Protein AF-A0A445LDB2-F1 (afdb_monomer_lite)

Secondary structure (DSSP, 8-state):
-HHHHHHHHHHHHHHHHHHHHHHHHHHHHHHHHHHHHHHH-TTS-----S----HHHHHTS-S---SS-HHHHHHHHHHHHHHHHHHHHSS-PPPP--TTSGGG--------GGG----SGGGGS----------

Radius of gyration: 34.69 Å; chains: 1; bounding box: 62×27×99 Å

Structure (mmCIF, N/CA/C/O backbone):
data_AF-A0A445LDB2-F1
#
_entry.id   AF-A0A445LDB2-F1
#
loop_
_atom_site.group_PDB
_atom_site.id
_atom_site.type_symbol
_atom_site.label_atom_id
_atom_site.label_alt_id
_atom_site.label_comp_id
_atom_site.label_asym_id
_atom_site.label_entity_id
_atom_site.label_seq_id
_atom_site.pdbx_PDB_ins_code
_atom_site.Cartn_x
_atom_site.Cartn_y
_atom_site.Cartn_z
_atom_site.occupancy
_atom_site.B_iso_or_equiv
_atom_site.auth_seq_id
_atom_site.auth_comp_id
_atom_site.auth_asym_id
_atom_site.auth_atom_id
_atom_site.pdbx_PDB_model_num
ATOM 1 N N . MET A 1 1 ? 0.948 6.444 -11.818 1.00 63.69 1 MET A N 1
ATOM 2 C CA . MET A 1 1 ? 1.569 6.565 -10.478 1.00 63.69 1 MET A CA 1
ATOM 3 C C . MET A 1 1 ? 0.786 7.477 -9.539 1.00 63.69 1 MET A C 1
ATOM 5 O O . MET A 1 1 ? 0.499 7.026 -8.443 1.00 63.69 1 MET A O 1
ATOM 9 N N . GLY A 1 2 ? 0.377 8.689 -9.944 1.00 82.31 2 GLY A N 1
ATOM 10 C CA . GLY A 1 2 ? -0.332 9.621 -9.043 1.00 82.31 2 GLY A CA 1
ATOM 11 C C . GLY A 1 2 ? -1.583 9.043 -8.365 1.00 82.31 2 GLY A C 1
ATOM 12 O O . GLY A 1 2 ? -1.703 9.121 -7.151 1.00 82.31 2 GLY A O 1
ATOM 13 N N . LEU A 1 3 ? -2.454 8.372 -9.126 1.00 86.06 3 LEU A N 1
ATOM 14 C CA . LEU A 1 3 ? -3.701 7.808 -8.593 1.00 86.06 3 LEU A CA 1
ATOM 15 C C . LEU A 1 3 ? -3.481 6.675 -7.570 1.00 86.06 3 LEU A C 1
ATOM 17 O O . LEU A 1 3 ? -4.206 6.579 -6.585 1.00 86.06 3 LEU A O 1
ATOM 21 N N . ALA A 1 4 ? -2.456 5.839 -7.763 1.00 87.56 4 ALA A N 1
ATOM 22 C CA . ALA A 1 4 ? -2.120 4.781 -6.806 1.00 87.56 4 ALA A CA 1
ATOM 23 C C . ALA A 1 4 ? -1.614 5.370 -5.479 1.00 87.56 4 ALA A C 1
ATOM 25 O O . ALA A 1 4 ? -1.984 4.896 -4.411 1.00 87.56 4 ALA A O 1
ATOM 26 N N . LEU A 1 5 ? -0.832 6.452 -5.529 1.00 88.19 5 LEU A N 1
ATOM 27 C CA . LEU A 1 5 ? -0.348 7.126 -4.323 1.00 88.19 5 LEU A CA 1
ATOM 28 C C . LEU A 1 5 ? -1.474 7.833 -3.560 1.00 88.19 5 LEU A C 1
ATOM 30 O O . LEU A 1 5 ? -1.519 7.749 -2.335 1.00 88.19 5 LEU A O 1
ATOM 34 N N . THR A 1 6 ? -2.412 8.481 -4.258 1.00 91.50 6 THR A N 1
ATOM 35 C CA . THR A 1 6 ? -3.560 9.133 -3.605 1.00 91.50 6 THR A CA 1
ATOM 36 C C . THR A 1 6 ? -4.482 8.123 -2.929 1.00 91.50 6 THR A C 1
ATOM 38 O O . THR A 1 6 ? -4.923 8.355 -1.807 1.00 91.50 6 THR A O 1
ATOM 41 N N . VAL A 1 7 ? -4.739 6.981 -3.578 1.00 92.38 7 VAL A N 1
ATOM 42 C CA . VAL A 1 7 ? -5.530 5.892 -2.984 1.00 92.38 7 VAL A CA 1
ATOM 43 C C . VAL A 1 7 ? -4.796 5.278 -1.787 1.00 92.38 7 VAL A C 1
ATOM 45 O O . VAL A 1 7 ? -5.427 4.997 -0.773 1.00 92.38 7 VAL A O 1
ATOM 48 N N . GLY A 1 8 ? -3.468 5.139 -1.859 1.00 92.31 8 GLY A N 1
ATOM 49 C CA . GLY A 1 8 ? -2.649 4.634 -0.751 1.00 92.31 8 GLY A CA 1
ATOM 50 C C . GLY A 1 8 ? -2.668 5.551 0.466 1.00 92.31 8 GLY A C 1
ATOM 51 O O . GLY A 1 8 ? -2.835 5.081 1.588 1.00 92.31 8 GLY A O 1
ATOM 52 N N . PHE A 1 9 ? -2.584 6.866 0.257 1.00 93.44 9 PHE A N 1
ATOM 53 C CA . PHE A 1 9 ? -2.704 7.838 1.343 1.00 93.44 9 PHE A CA 1
ATOM 54 C C . PHE A 1 9 ? -4.077 7.764 2.025 1.00 93.44 9 PHE A C 1
ATOM 56 O O . PHE A 1 9 ? -4.156 7.748 3.251 1.00 93.44 9 PHE A O 1
ATOM 63 N N . LEU A 1 10 ? -5.153 7.641 1.240 1.00 93.62 10 LEU A N 1
ATOM 64 C CA . LEU A 1 10 ? -6.502 7.465 1.775 1.00 93.62 10 LEU A CA 1
ATOM 65 C C . LEU A 1 10 ? -6.633 6.155 2.575 1.00 93.62 10 LEU A C 1
ATOM 67 O O . LEU A 1 10 ? -7.187 6.158 3.669 1.00 93.62 10 LEU A O 1
ATOM 71 N N . GLY A 1 11 ? -6.074 5.052 2.063 1.00 93.00 11 GLY A N 1
ATOM 72 C CA . GLY A 1 11 ? -6.048 3.757 2.752 1.00 93.00 11 GLY A CA 1
ATOM 73 C C . GLY A 1 11 ? -5.305 3.807 4.091 1.00 93.00 11 GLY A C 1
ATOM 74 O O . GLY A 1 11 ? -5.786 3.263 5.083 1.00 93.00 11 GLY A O 1
ATOM 75 N N . LEU A 1 12 ? -4.179 4.525 4.155 1.00 93.31 12 LEU A N 1
ATOM 76 C CA . LEU A 1 12 ? -3.446 4.747 5.404 1.00 93.31 12 LEU A CA 1
ATOM 77 C C . LEU A 1 12 ? -4.258 5.567 6.409 1.00 93.31 12 LEU A C 1
ATOM 79 O O . LEU A 1 12 ? -4.295 5.204 7.581 1.00 93.31 12 LEU A O 1
ATOM 83 N N . LEU A 1 13 ? -4.930 6.637 5.973 1.00 95.06 13 LEU A N 1
ATOM 84 C CA . LEU A 1 13 ? -5.792 7.433 6.854 1.00 95.06 13 LEU A CA 1
ATOM 85 C C . LEU A 1 13 ? -6.930 6.595 7.452 1.00 95.06 13 LEU A C 1
ATOM 87 O O . LEU A 1 13 ? -7.197 6.707 8.647 1.00 95.06 13 LEU A O 1
ATOM 91 N N . ILE A 1 14 ? -7.545 5.722 6.651 1.00 93.25 14 ILE A N 1
ATOM 92 C CA . ILE A 1 14 ? -8.587 4.791 7.112 1.00 93.25 14 ILE A CA 1
ATOM 93 C C . ILE A 1 14 ? -8.014 3.805 8.140 1.00 93.25 14 ILE A C 1
ATOM 95 O O . ILE A 1 14 ? -8.614 3.591 9.189 1.00 93.25 14 ILE A O 1
ATOM 99 N N . LEU A 1 15 ? -6.817 3.254 7.907 1.00 92.81 15 LEU A N 1
ATOM 100 C CA . LEU A 1 15 ? -6.151 2.384 8.885 1.00 92.81 15 LEU A CA 1
ATOM 101 C C . LEU A 1 15 ? -5.812 3.116 10.189 1.00 92.81 15 LEU A C 1
ATOM 103 O O . LEU A 1 15 ? -5.969 2.540 11.263 1.00 92.81 15 LEU A O 1
ATOM 107 N N . PHE A 1 16 ? -5.376 4.376 10.119 1.00 92.62 16 PHE A N 1
ATOM 108 C CA . PHE A 1 16 ? -5.140 5.196 11.310 1.00 92.62 16 PHE A CA 1
ATOM 109 C C . PHE A 1 16 ? -6.431 5.456 12.085 1.00 92.62 16 PHE A C 1
ATOM 111 O O . PHE A 1 16 ? -6.431 5.357 13.312 1.00 92.62 16 PHE A O 1
ATOM 118 N N . HIS A 1 17 ? -7.527 5.751 11.387 1.00 91.31 17 HIS A N 1
ATOM 119 C CA . HIS A 1 17 ? -8.834 5.939 12.006 1.00 91.31 17 HIS A CA 1
ATOM 120 C C . HIS A 1 17 ? -9.329 4.648 12.681 1.00 91.31 17 HIS A C 1
ATOM 122 O O . HIS A 1 17 ? -9.682 4.666 13.861 1.00 91.31 17 HIS A O 1
ATOM 128 N N . ALA A 1 18 ? -9.228 3.504 12.000 1.00 88.81 18 ALA A N 1
ATOM 129 C CA . ALA A 1 18 ? -9.547 2.198 12.574 1.00 88.81 18 ALA A CA 1
ATOM 130 C C . ALA A 1 18 ? -8.658 1.864 13.793 1.00 88.81 18 ALA A C 1
ATOM 132 O O . ALA A 1 18 ? -9.149 1.401 14.825 1.00 88.81 18 ALA A O 1
ATOM 133 N N . ALA A 1 19 ? -7.354 2.152 13.729 1.00 87.56 19 ALA A N 1
ATOM 134 C CA . ALA A 1 19 ? -6.432 1.949 14.848 1.00 87.56 19 ALA A CA 1
ATOM 135 C C . ALA A 1 19 ? -6.782 2.841 16.051 1.00 87.56 19 ALA A C 1
ATOM 137 O O . ALA A 1 19 ? -6.788 2.377 17.190 1.00 87.56 19 ALA A O 1
ATOM 138 N N . TYR A 1 20 ? -7.145 4.101 15.815 1.00 86.81 20 TYR A N 1
ATOM 139 C CA . TYR A 1 20 ? -7.594 4.997 16.876 1.00 86.81 20 TYR A CA 1
ATOM 140 C C . TYR A 1 20 ? -8.875 4.485 17.551 1.00 86.81 20 TYR A C 1
ATOM 142 O O . TYR A 1 20 ? -8.943 4.419 18.781 1.00 86.81 20 TYR A O 1
ATOM 150 N N . SER A 1 21 ? -9.849 4.033 16.760 1.00 83.75 21 SER A N 1
ATOM 151 C CA . SER A 1 21 ? -11.107 3.460 17.252 1.00 83.75 21 SER A CA 1
ATOM 152 C C . SER A 1 21 ? -10.888 2.193 18.090 1.00 83.75 21 SER A C 1
ATOM 154 O O . SER A 1 21 ? -11.520 2.027 19.137 1.00 83.75 21 SER A O 1
ATOM 156 N N . THR A 1 22 ? -9.945 1.322 17.706 1.00 80.25 22 THR A N 1
ATOM 157 C CA . THR A 1 22 ? -9.594 0.135 18.512 1.00 80.25 22 THR A CA 1
ATOM 158 C C . THR A 1 22 ? -8.895 0.499 19.823 1.00 80.25 22 THR A C 1
ATOM 160 O O . THR A 1 22 ? -9.241 -0.063 20.861 1.00 80.25 22 THR A O 1
ATOM 163 N N . ILE A 1 23 ? -7.984 1.479 19.826 1.00 80.38 23 ILE A N 1
ATOM 164 C CA . ILE A 1 23 ? -7.329 1.965 21.052 1.00 80.38 23 ILE A CA 1
ATOM 165 C C . ILE A 1 23 ? -8.354 2.573 22.010 1.00 80.38 23 ILE A C 1
ATOM 167 O O . ILE A 1 23 ? -8.325 2.273 23.203 1.00 80.38 23 ILE A O 1
ATOM 171 N N . GLN A 1 24 ? -9.288 3.386 21.510 1.00 76.81 24 GLN A N 1
ATOM 172 C CA . GLN A 1 24 ? -10.367 3.925 22.337 1.00 76.81 24 GLN A CA 1
ATOM 173 C C . GLN A 1 24 ? -11.242 2.813 22.932 1.00 76.81 24 GLN A C 1
ATOM 175 O O . GLN A 1 24 ? -11.621 2.890 24.101 1.00 76.81 24 GLN A O 1
ATOM 180 N N . CYS A 1 25 ? -11.533 1.766 22.158 1.00 71.50 25 CYS A N 1
ATOM 181 C CA . CYS A 1 25 ? -12.286 0.604 22.623 1.00 71.50 25 CYS A CA 1
ATOM 182 C C . CYS A 1 25 ? -11.529 -0.152 23.735 1.00 71.50 25 CYS A C 1
ATOM 184 O O . CYS A 1 25 ? -12.078 -0.398 24.809 1.00 71.50 25 CYS A O 1
ATOM 186 N N . ILE A 1 26 ? -10.238 -0.430 23.533 1.00 71.19 26 ILE A N 1
ATOM 187 C CA . ILE A 1 26 ? -9.372 -1.104 24.514 1.00 71.19 26 ILE A CA 1
ATOM 188 C C . ILE A 1 26 ? -9.217 -0.269 25.789 1.00 71.19 26 ILE A C 1
ATOM 190 O O . ILE A 1 26 ? -9.315 -0.803 26.891 1.00 71.19 26 ILE A O 1
ATOM 194 N N . LEU A 1 27 ? -9.019 1.045 25.669 1.00 72.00 27 LEU A N 1
ATOM 195 C CA . LEU A 1 27 ? -8.892 1.938 26.820 1.00 72.00 27 LEU A CA 1
ATOM 196 C C . LEU A 1 27 ? -10.181 1.957 27.656 1.00 72.00 27 LEU A C 1
ATOM 198 O O . LEU A 1 27 ? -10.113 1.875 28.882 1.00 72.00 27 LEU A O 1
ATOM 202 N N . LYS A 1 28 ? -11.355 1.984 27.007 1.00 70.81 28 LYS A N 1
ATOM 203 C CA . LYS A 1 28 ? -12.653 1.847 27.691 1.00 70.81 28 LYS A CA 1
ATOM 204 C C . LYS A 1 28 ? -12.779 0.505 28.425 1.00 70.81 28 LYS A C 1
ATOM 206 O O . LYS A 1 28 ? -13.289 0.482 29.544 1.00 70.81 28 LYS A O 1
ATOM 211 N N . LEU A 1 29 ? -12.277 -0.590 27.845 1.00 64.88 29 LEU A N 1
ATOM 212 C CA . LEU A 1 29 ? -12.262 -1.912 28.484 1.00 64.88 29 LEU A CA 1
ATOM 213 C C . LEU A 1 29 ? -11.323 -1.966 29.701 1.00 64.88 29 LEU A C 1
ATOM 215 O O . LEU A 1 29 ? -11.705 -2.498 30.741 1.00 64.88 29 LEU A O 1
ATOM 219 N N . ILE A 1 30 ? -10.120 -1.394 29.602 1.00 65.69 30 ILE A N 1
ATOM 220 C CA . ILE A 1 30 ? -9.146 -1.350 30.706 1.00 65.69 30 ILE A CA 1
ATOM 221 C C . ILE A 1 30 ? -9.698 -0.541 31.881 1.00 65.69 30 ILE A C 1
ATOM 223 O O . ILE A 1 30 ? -9.629 -1.000 33.017 1.00 65.69 30 ILE A O 1
ATOM 227 N N . ILE A 1 31 ? -10.302 0.623 31.624 1.00 66.62 31 ILE A N 1
ATOM 228 C CA . ILE A 1 31 ? -10.945 1.432 32.671 1.00 66.62 31 ILE A CA 1
ATOM 229 C C . ILE A 1 31 ? -12.073 0.632 33.344 1.00 66.62 31 ILE A C 1
ATOM 231 O O . ILE A 1 31 ? -12.185 0.649 34.568 1.00 66.62 31 ILE A O 1
ATOM 235 N N . LYS A 1 32 ? -12.859 -0.137 32.575 1.00 64.81 32 LYS A N 1
ATOM 236 C CA . LYS A 1 32 ? -13.901 -1.025 33.117 1.00 64.81 32 LYS A CA 1
ATOM 237 C C . LYS A 1 32 ? -13.314 -2.139 33.992 1.00 64.81 32 LYS A C 1
ATOM 239 O O . LYS A 1 32 ? -13.861 -2.403 35.055 1.00 64.81 32 LYS A O 1
ATOM 244 N N . LEU A 1 33 ? -12.192 -2.749 33.598 1.00 62.06 33 LEU A N 1
ATOM 245 C CA . LEU A 1 33 ? -11.500 -3.775 34.390 1.00 62.06 33 LEU A CA 1
ATOM 246 C C . LEU A 1 33 ? -10.920 -3.203 35.692 1.00 62.06 33 LEU A C 1
ATOM 248 O O . LEU A 1 33 ? -11.051 -3.832 36.737 1.00 62.06 33 LEU A O 1
ATOM 252 N N . VAL A 1 34 ? -10.332 -2.005 35.645 1.00 67.12 34 VAL A N 1
ATOM 253 C CA . VAL A 1 34 ? -9.810 -1.302 36.828 1.00 67.12 34 VAL A CA 1
ATOM 254 C C . VAL A 1 34 ? -10.944 -0.958 37.801 1.00 67.12 34 VAL A C 1
ATOM 256 O O . VAL A 1 34 ? -10.822 -1.232 38.990 1.00 67.12 34 VAL A O 1
ATOM 259 N N . LEU A 1 35 ? -12.088 -0.466 37.313 1.00 60.72 35 LEU A N 1
ATOM 260 C CA . LEU A 1 35 ? -13.269 -0.216 38.153 1.00 60.72 35 LEU A CA 1
ATOM 261 C C . LEU A 1 35 ? -13.881 -1.507 38.728 1.00 60.72 35 LEU A C 1
ATOM 263 O O . LEU A 1 35 ? -14.397 -1.507 39.845 1.00 60.72 35 LEU A O 1
ATOM 267 N N . LEU A 1 36 ? -13.816 -2.624 37.996 1.00 58.53 36 LEU A N 1
ATOM 268 C CA . LEU A 1 36 ? -14.276 -3.930 38.483 1.00 58.53 36 LEU A CA 1
ATOM 269 C C . LEU A 1 36 ? -13.318 -4.506 39.542 1.00 58.53 36 LEU A C 1
ATOM 271 O O . LEU A 1 36 ? -13.761 -5.162 40.483 1.00 58.53 36 LEU A O 1
ATOM 275 N N . PHE A 1 37 ? -12.022 -4.198 39.434 1.00 54.91 37 PHE A N 1
ATOM 276 C CA . PHE A 1 37 ? -11.006 -4.537 40.431 1.00 54.91 37 PHE A CA 1
ATOM 277 C C . PHE A 1 37 ? -11.183 -3.733 41.731 1.00 54.91 37 PHE A C 1
ATOM 279 O O . PHE A 1 37 ? -11.070 -4.302 42.812 1.00 54.91 37 PHE A O 1
ATOM 286 N N . GLU A 1 38 ? -11.581 -2.459 41.648 1.00 53.47 38 GLU A N 1
ATOM 287 C CA . GLU A 1 38 ? -11.980 -1.643 42.812 1.00 53.47 38 GLU A CA 1
ATOM 288 C C . GLU A 1 38 ? -13.223 -2.212 43.527 1.00 53.47 38 GLU A C 1
ATOM 290 O O . GLU A 1 38 ? -13.322 -2.159 44.752 1.00 53.47 38 GLU A O 1
ATOM 295 N N . CYS A 1 39 ? -14.149 -2.845 42.795 1.00 47.44 39 CYS A N 1
ATOM 296 C CA . CYS A 1 39 ? -15.316 -3.506 43.392 1.00 47.44 39 CYS A CA 1
ATOM 297 C C . CYS A 1 39 ? -14.942 -4.794 44.156 1.00 47.44 39 CYS A C 1
ATOM 299 O O . CYS A 1 39 ? -15.591 -5.143 45.143 1.00 47.44 39 CYS A O 1
ATOM 301 N N . TRP A 1 40 ? -13.855 -5.470 43.763 1.00 45.50 40 TRP A N 1
ATOM 302 C CA . TRP A 1 40 ? -13.285 -6.586 44.530 1.00 45.50 40 TRP A CA 1
ATOM 303 C C . TRP A 1 40 ? -12.358 -6.109 45.667 1.00 45.50 40 TRP A C 1
ATOM 305 O O . TRP A 1 40 ? -12.179 -6.803 46.667 1.00 45.50 40 TRP A O 1
ATOM 315 N N . GLY A 1 41 ? -11.829 -4.888 45.546 1.00 46.72 41 GLY A N 1
ATOM 316 C CA . GLY A 1 41 ? -10.921 -4.211 46.471 1.00 46.72 41 GLY A CA 1
ATOM 317 C C . GLY A 1 41 ? -11.568 -3.545 47.688 1.00 46.72 41 GLY A C 1
ATOM 318 O O . GLY A 1 41 ? -10.887 -2.800 48.389 1.00 46.72 41 GLY A O 1
ATOM 319 N N . SER A 1 42 ? -12.828 -3.850 48.028 1.00 49.25 42 SER A N 1
ATOM 320 C CA . SER A 1 42 ? -13.487 -3.339 49.250 1.00 49.25 42 SER A CA 1
ATOM 321 C C . SER A 1 42 ? -12.817 -3.787 50.574 1.00 49.25 42 SER A C 1
ATOM 323 O O . SER A 1 42 ? -13.323 -3.473 51.651 1.00 49.25 42 SER A O 1
ATOM 325 N N . TRP A 1 43 ? -11.688 -4.503 50.512 1.00 45.19 43 TRP A N 1
ATOM 326 C CA . TRP A 1 43 ? -10.836 -4.885 51.644 1.00 45.19 43 TRP A CA 1
ATOM 327 C C . TRP A 1 43 ? -9.549 -4.047 51.801 1.00 45.19 43 TRP A C 1
ATOM 329 O O . TRP A 1 43 ? -8.860 -4.212 52.805 1.00 45.19 43 TRP A O 1
ATOM 339 N N . ILE A 1 44 ? -9.218 -3.128 50.882 1.00 44.12 44 ILE A N 1
ATOM 340 C CA . ILE A 1 44 ? -8.094 -2.185 51.058 1.00 44.12 44 ILE A CA 1
ATOM 341 C C . ILE A 1 44 ? -8.665 -0.819 51.433 1.00 44.12 44 ILE A C 1
ATOM 343 O O . ILE A 1 44 ? -8.810 0.109 50.646 1.00 44.12 44 ILE A O 1
ATOM 347 N N . SER A 1 45 ? -9.061 -0.731 52.693 1.00 50.41 45 SER A N 1
ATOM 348 C CA . SER A 1 45 ? -9.508 0.493 53.337 1.00 50.41 45 SER A CA 1
ATOM 349 C C . SER A 1 45 ? -8.375 1.520 53.491 1.00 50.41 45 SER A C 1
ATOM 351 O O . SER A 1 45 ? -7.300 1.182 53.984 1.00 50.41 45 SER A O 1
ATOM 353 N N . ASN A 1 46 ? -8.708 2.788 53.219 1.00 48.47 46 ASN A N 1
ATOM 354 C CA . ASN A 1 46 ? -8.072 4.018 53.724 1.00 48.47 46 ASN A CA 1
ATOM 355 C C . ASN A 1 46 ? -6.762 4.515 53.086 1.00 48.47 46 ASN A C 1
ATOM 357 O O . ASN A 1 46 ? -5.776 4.734 53.788 1.00 48.47 46 ASN A O 1
ATOM 361 N N . LEU A 1 47 ? -6.795 4.906 51.809 1.00 43.75 47 LEU A N 1
ATOM 362 C CA . LEU A 1 47 ? -5.934 6.008 51.373 1.00 43.75 47 LEU A CA 1
ATOM 363 C C . LEU A 1 47 ? -6.687 6.926 50.411 1.00 43.75 47 LEU A C 1
ATOM 365 O O . LEU A 1 47 ? -7.120 6.519 49.339 1.00 43.75 47 LEU A O 1
ATOM 369 N N . GLY A 1 48 ? -6.909 8.158 50.862 1.00 54.12 48 GLY A N 1
ATOM 370 C CA . GLY A 1 48 ? -7.567 9.190 50.082 1.00 54.12 48 GLY A CA 1
ATOM 371 C C . GLY A 1 48 ? -6.752 9.615 48.862 1.00 54.12 48 GLY A C 1
ATOM 372 O O . GLY A 1 48 ? -5.539 9.430 48.805 1.00 54.12 48 GLY A O 1
ATOM 373 N N . LEU A 1 49 ? -7.466 10.291 47.961 1.00 47.50 49 LEU A N 1
ATOM 374 C CA . LEU A 1 49 ? -7.008 10.910 46.720 1.00 47.50 49 LEU A CA 1
ATOM 375 C C . LEU A 1 49 ? -6.829 9.939 45.543 1.00 47.50 49 LEU A C 1
ATOM 377 O O . LEU A 1 49 ? -5.775 9.342 45.371 1.00 47.50 49 LEU A O 1
ATOM 381 N N . ILE A 1 50 ? -7.853 9.891 44.683 1.00 46.22 50 ILE A N 1
ATOM 382 C CA . ILE A 1 50 ? -7.817 10.099 43.219 1.00 46.22 50 ILE A CA 1
ATOM 383 C C . ILE A 1 50 ? -9.067 9.417 42.618 1.00 46.22 50 ILE A C 1
ATOM 385 O O . ILE A 1 50 ? -9.366 8.274 42.923 1.00 46.22 50 ILE A O 1
ATOM 389 N N . PHE A 1 51 ? -9.800 10.149 41.772 1.00 37.62 51 PHE A N 1
ATOM 390 C CA . PHE A 1 51 ? -11.023 9.743 41.053 1.00 37.62 51 PHE A CA 1
ATOM 391 C C . PHE A 1 51 ? -12.347 9.689 41.844 1.00 37.62 51 PHE A C 1
ATOM 393 O O . PHE A 1 51 ? -12.947 8.644 42.073 1.00 37.62 51 PHE A O 1
ATOM 400 N N . VAL A 1 52 ? -12.914 10.875 42.107 1.00 44.88 52 VAL A N 1
ATOM 401 C CA . VAL A 1 52 ? -14.379 11.045 42.078 1.00 44.88 52 VAL A CA 1
ATOM 402 C C . VAL A 1 52 ? -14.824 10.775 40.637 1.00 44.88 52 VAL A C 1
ATOM 404 O O . VAL A 1 52 ? -14.808 11.660 39.785 1.00 44.88 52 VAL A O 1
ATOM 407 N N . ALA A 1 53 ? -15.130 9.512 40.344 1.00 48.28 53 ALA A N 1
ATOM 408 C CA . ALA A 1 53 ? -15.812 9.117 39.124 1.00 48.28 53 ALA A CA 1
ATOM 409 C C . ALA A 1 53 ? -17.247 9.648 39.207 1.00 48.28 53 ALA A C 1
ATOM 411 O O . ALA A 1 53 ? -18.097 9.121 39.926 1.00 48.28 53 ALA A O 1
ATOM 412 N N . ASP A 1 54 ? -17.479 10.761 38.520 1.00 43.91 54 ASP A N 1
ATOM 413 C CA . ASP A 1 54 ? -18.785 11.387 38.402 1.00 43.91 54 ASP A CA 1
ATOM 414 C C . ASP A 1 54 ? -19.804 10.375 37.844 1.00 43.91 54 ASP A C 1
ATOM 416 O O . ASP A 1 54 ? -19.534 9.678 36.861 1.00 43.91 54 ASP A O 1
ATOM 420 N N . ARG A 1 55 ? -20.986 10.280 38.471 1.00 45.12 55 ARG A N 1
ATOM 421 C CA . ARG A 1 55 ? -22.098 9.401 38.048 1.00 45.12 55 ARG A CA 1
ATOM 422 C C . ARG A 1 55 ? -22.454 9.550 36.561 1.00 45.12 55 ARG A C 1
ATOM 424 O O . ARG A 1 55 ? -23.050 8.632 36.000 1.00 45.12 55 ARG A O 1
ATOM 431 N N . GLY A 1 56 ? -22.126 10.680 35.929 1.00 53.50 56 GLY A N 1
ATOM 432 C CA . GLY A 1 56 ? -22.307 10.892 34.493 1.00 53.50 56 GLY A CA 1
ATOM 433 C C . GLY A 1 56 ? -21.402 10.021 33.615 1.00 53.50 56 GLY A C 1
ATOM 434 O O . GLY A 1 56 ? -21.830 9.598 32.545 1.00 53.50 56 GLY A O 1
ATOM 435 N N . VAL A 1 57 ? -20.193 9.688 34.081 1.00 51.94 57 VAL A N 1
ATOM 436 C CA . VAL A 1 57 ? -19.246 8.827 33.352 1.00 51.94 57 VAL A CA 1
ATOM 437 C C . VAL A 1 57 ? -19.726 7.374 33.342 1.00 51.94 57 VAL A C 1
ATOM 439 O O . VAL A 1 57 ? -19.616 6.713 32.314 1.00 51.94 57 VAL A O 1
ATOM 442 N N . LEU A 1 58 ? -20.334 6.891 34.437 1.00 47.81 58 LEU A N 1
ATOM 443 C CA . LEU A 1 58 ? -20.881 5.528 34.502 1.00 47.81 58 LEU A CA 1
ATOM 444 C C . LEU A 1 58 ? -22.100 5.330 33.589 1.00 47.81 58 LEU A C 1
ATOM 446 O O . LEU A 1 58 ? -22.168 4.307 32.910 1.00 47.81 58 LEU A O 1
ATOM 450 N N . LYS A 1 59 ? -22.993 6.325 33.484 1.00 44.75 59 LYS A N 1
ATOM 451 C CA . LYS A 1 59 ? -24.186 6.266 32.613 1.00 44.75 59 LYS A CA 1
ATOM 452 C C . LYS A 1 59 ? -23.879 6.138 31.114 1.00 44.75 59 LYS A C 1
ATOM 454 O O . LYS A 1 59 ? -24.744 5.721 30.358 1.00 44.75 59 LYS A O 1
ATOM 459 N N . ILE A 1 60 ? -22.666 6.487 30.676 1.00 54.81 60 ILE A N 1
ATOM 460 C CA . ILE A 1 60 ? -22.214 6.364 29.275 1.00 54.81 60 ILE A CA 1
ATOM 461 C C . ILE A 1 60 ? -21.612 4.969 28.980 1.00 54.81 60 ILE A C 1
ATOM 463 O O . ILE A 1 60 ? -21.324 4.646 27.830 1.00 54.81 60 ILE A O 1
ATOM 467 N N . THR A 1 61 ? -21.414 4.121 29.999 1.00 53.72 61 THR A N 1
ATOM 468 C CA . THR A 1 61 ? -20.650 2.855 29.891 1.00 53.72 61 THR A CA 1
ATOM 469 C C . THR A 1 61 ? -21.474 1.573 30.073 1.00 53.72 61 THR A C 1
ATOM 471 O O . THR A 1 61 ? -20.905 0.477 30.078 1.00 53.72 61 THR A O 1
ATOM 474 N N . GLU A 1 62 ? -22.796 1.697 30.223 1.00 53.44 62 GLU A N 1
ATOM 475 C CA . GLU A 1 62 ? -23.706 0.586 30.550 1.00 53.44 62 GLU A CA 1
ATOM 476 C C . GLU A 1 62 ? -24.012 -0.345 29.366 1.00 53.44 62 GLU A C 1
ATOM 478 O O . GLU A 1 62 ? -24.604 -1.401 29.570 1.00 53.44 62 GLU A O 1
ATOM 483 N N . GLU A 1 63 ? -23.581 -0.016 28.146 1.00 53.69 63 GLU A N 1
ATOM 484 C CA . GLU A 1 63 ? -23.818 -0.902 27.008 1.00 53.69 63 GLU A CA 1
ATOM 485 C C . GLU A 1 63 ? -22.930 -2.152 27.080 1.00 53.69 63 GLU A C 1
ATOM 487 O O . GLU A 1 63 ? -21.710 -2.106 27.297 1.00 53.69 63 GLU A O 1
ATOM 492 N N . GLU A 1 64 ? -23.594 -3.297 26.962 1.00 51.28 64 GLU A N 1
ATOM 493 C CA . GLU A 1 64 ? -23.029 -4.633 27.014 1.00 51.28 64 GLU A CA 1
ATOM 494 C C . GLU A 1 64 ? -21.920 -4.744 25.963 1.00 51.28 64 GLU A C 1
ATOM 496 O O . GLU A 1 64 ? -22.149 -4.606 24.760 1.00 51.28 64 GLU A O 1
ATOM 501 N N . PHE A 1 65 ? -20.685 -4.902 26.447 1.00 54.91 65 PHE A N 1
ATOM 502 C CA . PHE A 1 65 ? -19.456 -4.764 25.668 1.00 54.91 65 PHE A CA 1
ATOM 503 C C . PHE A 1 65 ? -19.287 -5.979 24.745 1.00 54.91 65 PHE A C 1
ATOM 505 O O . PHE A 1 65 ? -18.549 -6.924 25.024 1.00 54.91 65 PHE A O 1
ATOM 512 N N . SER A 1 66 ? -20.055 -5.968 23.665 1.00 56.06 66 SER A N 1
ATOM 513 C CA . SER A 1 66 ? -20.258 -7.083 22.753 1.00 56.06 66 SER A CA 1
ATOM 514 C C . SER A 1 66 ? -19.163 -7.088 21.689 1.00 56.06 66 SER A C 1
ATOM 516 O O . SER A 1 66 ? -19.389 -6.697 20.551 1.00 56.06 66 SER A O 1
ATOM 518 N N . GLY A 1 67 ? -17.957 -7.516 22.068 1.00 60.94 67 GLY A N 1
ATOM 519 C CA . GLY A 1 67 ? -16.855 -7.751 21.129 1.00 60.94 67 GLY A CA 1
ATOM 520 C C . GLY A 1 67 ? -16.376 -6.512 20.359 1.00 60.94 67 GLY A C 1
ATOM 521 O O . GLY A 1 67 ? -16.782 -5.380 20.610 1.00 60.94 67 GLY A O 1
ATOM 522 N N . LEU A 1 68 ? -15.441 -6.726 19.431 1.00 66.12 68 LEU A N 1
ATOM 523 C CA . LEU A 1 68 ? -14.968 -5.659 18.554 1.00 66.12 68 LEU A CA 1
ATOM 524 C C . LEU A 1 68 ? -16.123 -5.267 17.612 1.00 66.12 68 LEU A C 1
ATOM 526 O O . LEU A 1 68 ? -16.638 -6.154 16.926 1.00 66.12 68 LEU A O 1
ATOM 530 N N . PRO A 1 69 ? -16.546 -3.990 17.562 1.00 79.06 69 PRO A N 1
ATOM 531 C CA . PRO A 1 69 ? -17.644 -3.575 16.698 1.00 79.06 69 PRO A CA 1
ATOM 532 C C . PRO A 1 69 ? -17.337 -3.972 15.252 1.00 79.06 69 PRO A C 1
ATOM 534 O O . PRO A 1 69 ? -16.266 -3.663 14.722 1.00 79.06 69 PRO A O 1
ATOM 537 N N . ILE A 1 70 ? -18.280 -4.676 14.620 1.00 80.31 70 ILE A N 1
ATOM 538 C CA . ILE A 1 70 ? -18.128 -5.234 13.266 1.00 80.31 70 ILE A CA 1
ATOM 539 C C . ILE A 1 70 ? -17.805 -4.122 12.254 1.00 80.31 70 ILE A C 1
ATOM 541 O O . ILE A 1 70 ? -17.059 -4.344 11.305 1.00 80.31 70 ILE A O 1
ATOM 545 N N . GLU A 1 71 ? -18.287 -2.905 12.502 1.00 86.75 71 GLU A N 1
ATOM 546 C CA . GLU A 1 71 ? -17.974 -1.710 11.715 1.00 86.75 71 GLU A CA 1
ATOM 547 C C . GLU A 1 71 ? -16.465 -1.435 11.628 1.00 86.75 71 GLU A C 1
ATOM 549 O O . GLU A 1 71 ? -15.940 -1.258 10.531 1.00 86.75 71 GLU A O 1
ATOM 554 N N . VAL A 1 72 ? -15.743 -1.495 12.753 1.00 87.94 72 VAL A N 1
ATOM 555 C CA . VAL A 1 72 ? -14.286 -1.265 12.792 1.00 87.94 72 VAL A CA 1
ATOM 556 C C . VAL A 1 72 ? -13.534 -2.401 12.102 1.00 87.94 72 VAL A C 1
ATOM 558 O O . VAL A 1 72 ? -12.503 -2.172 11.473 1.00 87.94 72 VAL A O 1
ATOM 561 N N . VAL A 1 73 ? -14.057 -3.629 12.168 1.00 88.50 73 VAL A N 1
ATOM 562 C CA . VAL A 1 73 ? -13.494 -4.771 11.432 1.00 88.50 73 VAL A CA 1
ATOM 563 C C . VAL A 1 73 ? -13.611 -4.540 9.927 1.00 88.50 73 VAL A C 1
ATOM 565 O O . VAL A 1 73 ? -12.631 -4.706 9.205 1.00 88.50 73 VAL A O 1
ATOM 568 N N . ILE A 1 74 ? -14.782 -4.116 9.450 1.00 90.12 74 ILE A N 1
ATOM 569 C CA . ILE A 1 74 ? -15.008 -3.815 8.031 1.00 90.12 74 ILE A CA 1
ATOM 570 C C . ILE A 1 74 ? -14.114 -2.652 7.581 1.00 90.12 74 ILE A C 1
ATOM 572 O O . ILE A 1 74 ? -13.475 -2.750 6.534 1.00 90.12 74 ILE A O 1
ATOM 576 N N . GLU A 1 75 ? -14.014 -1.586 8.377 1.00 91.06 75 GLU A N 1
ATOM 577 C CA . GLU A 1 75 ? -13.151 -0.436 8.090 1.00 91.06 75 GLU A CA 1
ATOM 578 C C . GLU A 1 75 ? -11.669 -0.836 7.993 1.00 91.06 75 GLU A C 1
ATOM 580 O O . GLU A 1 75 ? -10.979 -0.451 7.045 1.00 91.06 75 GLU A O 1
ATOM 585 N N . LEU A 1 76 ? -11.194 -1.683 8.913 1.00 92.00 76 LEU A N 1
ATOM 586 C CA . LEU A 1 76 ? -9.840 -2.235 8.890 1.00 92.00 76 LEU A CA 1
ATOM 587 C C . LEU A 1 76 ? -9.587 -3.055 7.617 1.00 92.00 76 LEU A C 1
ATOM 589 O O . LEU A 1 76 ? -8.557 -2.877 6.964 1.00 92.00 76 LEU A O 1
ATOM 593 N N . PHE A 1 77 ? -10.518 -3.939 7.248 1.00 93.94 77 PHE A N 1
ATOM 594 C CA . PHE A 1 77 ? -10.401 -4.750 6.034 1.00 93.94 77 PHE A CA 1
ATOM 595 C C . PHE A 1 77 ? -10.388 -3.883 4.772 1.00 93.94 77 PHE A C 1
ATOM 597 O O . PHE A 1 77 ? -9.562 -4.109 3.889 1.00 93.94 77 PHE A O 1
ATOM 604 N N . LEU A 1 78 ? -11.247 -2.865 4.693 1.00 94.19 78 LEU A N 1
ATOM 605 C CA . LEU A 1 78 ? -11.270 -1.919 3.576 1.00 94.19 78 LEU A CA 1
ATOM 606 C C . LEU A 1 78 ? -9.949 -1.148 3.468 1.00 94.19 78 LEU A C 1
ATOM 608 O O . LEU A 1 78 ? -9.358 -1.101 2.388 1.00 94.19 78 LEU A O 1
ATOM 612 N N . GLY A 1 79 ? -9.445 -0.602 4.578 1.00 93.44 79 GLY A N 1
ATOM 613 C CA . GLY A 1 79 ? -8.153 0.087 4.617 1.00 93.44 79 GLY A CA 1
ATOM 614 C C . GLY A 1 79 ? -6.993 -0.820 4.195 1.00 93.44 79 GLY A C 1
ATOM 615 O O . GLY A 1 79 ? -6.144 -0.419 3.396 1.00 93.44 79 GLY A O 1
ATOM 616 N N . LEU A 1 80 ? -6.990 -2.076 4.654 1.00 93.62 80 LEU A N 1
ATOM 617 C CA . LEU A 1 80 ? -5.977 -3.066 4.294 1.00 93.62 80 LEU A CA 1
ATOM 618 C C . LEU A 1 80 ? -6.012 -3.409 2.801 1.00 93.62 80 LEU A C 1
ATOM 620 O O . LEU A 1 80 ? -4.962 -3.432 2.164 1.00 93.62 80 LEU A O 1
ATOM 624 N N . LEU A 1 81 ? -7.197 -3.651 2.235 1.00 95.69 81 LEU A N 1
ATOM 625 C CA . LEU A 1 81 ? -7.355 -3.969 0.814 1.00 95.69 81 LEU A CA 1
ATOM 626 C C . LEU A 1 81 ? -6.906 -2.809 -0.078 1.00 95.69 81 LEU A C 1
ATOM 628 O O . LEU A 1 81 ? -6.217 -3.038 -1.072 1.00 95.69 81 LEU A O 1
ATOM 632 N N . LEU A 1 82 ? -7.237 -1.569 0.296 1.00 93.44 82 LEU A N 1
ATOM 633 C CA . LEU A 1 82 ? -6.781 -0.375 -0.415 1.00 93.44 82 LEU A CA 1
ATOM 634 C C . LEU A 1 82 ? -5.257 -0.235 -0.346 1.00 93.44 82 LEU A C 1
ATOM 636 O O . LEU A 1 82 ? -4.609 -0.079 -1.381 1.00 93.44 82 LEU A O 1
ATOM 640 N N . CYS A 1 83 ? -4.663 -0.364 0.842 1.00 93.25 83 CYS A N 1
ATOM 641 C CA . CYS A 1 83 ? -3.210 -0.334 1.005 1.00 93.25 83 CYS A CA 1
ATOM 642 C C . CYS A 1 83 ? -2.520 -1.450 0.214 1.00 93.25 83 CYS A C 1
ATOM 644 O O . CYS A 1 83 ? -1.546 -1.192 -0.492 1.00 93.25 83 CYS A O 1
ATOM 646 N N . PHE A 1 84 ? -3.048 -2.671 0.260 1.00 93.44 84 PHE A N 1
ATOM 647 C CA . PHE A 1 84 ? -2.503 -3.809 -0.473 1.00 93.44 84 PHE A CA 1
ATOM 648 C C . PHE A 1 84 ? -2.569 -3.594 -1.988 1.00 93.44 84 PHE A C 1
ATOM 650 O O . PHE A 1 84 ? -1.567 -3.761 -2.682 1.00 93.44 84 PHE A O 1
ATOM 657 N N . TRP A 1 85 ? -3.709 -3.126 -2.502 1.00 93.56 85 TRP A N 1
ATOM 658 C CA . TRP A 1 85 ? -3.856 -2.745 -3.906 1.00 93.56 85 TRP A CA 1
ATOM 659 C C . TRP A 1 85 ? -2.810 -1.708 -4.331 1.00 93.56 85 TRP A C 1
ATOM 661 O O . TRP A 1 85 ? -2.203 -1.814 -5.400 1.00 93.56 85 TRP A O 1
ATOM 671 N N . THR A 1 86 ? -2.556 -0.714 -3.480 1.00 93.25 86 THR A N 1
ATOM 672 C CA . THR A 1 86 ? -1.575 0.339 -3.773 1.00 93.25 86 THR A CA 1
ATOM 673 C C . THR A 1 86 ? -0.147 -0.190 -3.729 1.00 93.25 86 THR A C 1
ATOM 675 O O . THR A 1 86 ? 0.646 0.155 -4.597 1.00 93.25 86 THR A O 1
ATOM 678 N N . ALA A 1 87 ? 0.169 -1.105 -2.811 1.00 91.19 87 ALA A N 1
ATOM 679 C CA . ALA A 1 87 ? 1.472 -1.760 -2.742 1.00 91.19 87 ALA A CA 1
ATOM 680 C C . ALA A 1 87 ? 1.757 -2.630 -3.976 1.00 91.19 87 ALA A C 1
ATOM 682 O O . ALA A 1 87 ? 2.913 -2.771 -4.363 1.00 91.19 87 ALA A O 1
ATOM 683 N N . LEU A 1 88 ? 0.720 -3.175 -4.621 1.00 90.94 88 LEU A N 1
ATOM 684 C CA . LEU A 1 88 ? 0.854 -3.932 -5.869 1.00 90.94 88 LEU A CA 1
ATOM 685 C C . LEU A 1 88 ? 0.952 -3.046 -7.116 1.00 90.94 88 LEU A C 1
ATOM 687 O O . LEU A 1 88 ? 1.560 -3.447 -8.103 1.00 90.94 88 LEU A O 1
ATOM 691 N N . THR A 1 89 ? 0.352 -1.855 -7.093 1.00 88.88 89 THR A N 1
ATOM 692 C CA . THR A 1 89 ? 0.284 -0.956 -8.262 1.00 88.88 89 THR A CA 1
ATOM 693 C C . THR A 1 89 ? 1.302 0.185 -8.234 1.00 88.88 89 THR A C 1
ATOM 695 O O . THR A 1 89 ? 1.553 0.805 -9.269 1.00 88.88 89 THR A O 1
ATOM 698 N N . ALA A 1 90 ? 1.889 0.485 -7.074 1.00 86.38 90 ALA A N 1
ATOM 699 C CA . ALA A 1 90 ? 2.960 1.465 -6.926 1.00 86.38 90 ALA A CA 1
ATOM 700 C C . ALA A 1 90 ? 4.292 1.022 -7.563 1.00 86.38 90 ALA A C 1
ATOM 702 O O . ALA A 1 90 ? 4.930 1.871 -8.196 1.00 86.38 90 ALA A O 1
ATOM 703 N N . PRO A 1 91 ? 4.727 -0.252 -7.453 1.00 86.44 91 PRO A N 1
ATOM 704 C CA . PRO A 1 91 ? 5.881 -0.744 -8.187 1.00 86.44 91 PRO A CA 1
ATOM 705 C C . PRO A 1 91 ? 5.588 -0.650 -9.683 1.00 86.44 91 PRO A C 1
ATOM 707 O O . PRO A 1 91 ? 4.559 -1.121 -10.167 1.00 86.44 91 PRO A O 1
ATOM 710 N N . GLY A 1 92 ? 6.479 0.016 -10.413 1.00 81.81 92 GLY A N 1
ATOM 711 C CA . GLY A 1 92 ? 6.364 0.167 -11.859 1.00 81.81 92 GLY A CA 1
ATOM 712 C C . GLY A 1 92 ? 6.472 -1.168 -12.602 1.00 81.81 92 GLY A C 1
ATOM 713 O O . GLY A 1 92 ? 6.585 -2.243 -12.016 1.00 81.81 92 GLY A O 1
ATOM 714 N N . LYS A 1 93 ? 6.462 -1.104 -13.934 1.00 85.69 93 LYS A N 1
ATOM 715 C CA . LYS A 1 93 ? 6.651 -2.301 -14.758 1.00 85.69 93 LYS A CA 1
ATOM 716 C C . LYS A 1 93 ? 8.044 -2.886 -14.532 1.00 85.69 93 LYS A C 1
ATOM 718 O O . LYS A 1 93 ? 9.030 -2.151 -14.510 1.00 85.69 93 LYS A O 1
ATOM 723 N N . PHE A 1 94 ? 8.110 -4.208 -14.420 1.00 85.88 94 PHE A N 1
ATOM 724 C CA . PHE A 1 94 ? 9.375 -4.927 -14.464 1.00 85.88 94 PHE A CA 1
ATOM 725 C C . PHE A 1 94 ? 10.036 -4.722 -15.830 1.00 85.88 94 PHE A C 1
ATOM 727 O O . PHE A 1 94 ? 9.369 -4.805 -16.861 1.00 85.88 94 PHE A O 1
ATOM 734 N N . LEU A 1 95 ? 11.338 -4.444 -15.818 1.00 84.38 95 LEU A N 1
ATOM 735 C CA . LEU A 1 95 ? 12.156 -4.347 -17.023 1.00 84.38 95 LEU A CA 1
ATOM 736 C C . LEU A 1 95 ? 12.731 -5.719 -17.368 1.00 84.38 95 LEU A C 1
ATOM 738 O O . LEU A 1 95 ? 13.045 -6.514 -16.476 1.00 84.38 95 LEU A O 1
ATOM 742 N N . SER A 1 96 ? 12.887 -5.995 -18.660 1.00 87.31 96 SER A N 1
ATOM 743 C CA . SER A 1 96 ? 13.494 -7.241 -19.110 1.00 87.31 96 SER A CA 1
ATOM 744 C C . SER A 1 96 ? 14.988 -7.301 -18.774 1.00 87.31 96 SER A C 1
ATOM 746 O O . SER A 1 96 ? 15.765 -6.395 -19.078 1.00 87.31 96 SER A O 1
ATOM 748 N N . ILE A 1 97 ? 15.412 -8.423 -18.184 1.00 86.62 97 ILE A N 1
ATOM 749 C CA . ILE A 1 97 ? 16.827 -8.714 -17.888 1.00 86.62 97 ILE A CA 1
ATOM 750 C C . ILE A 1 97 ? 17.591 -9.062 -19.178 1.00 86.62 97 ILE A C 1
ATOM 752 O O . ILE A 1 97 ? 18.820 -9.063 -19.205 1.00 86.62 97 ILE A O 1
ATOM 756 N N . HIS A 1 98 ? 16.882 -9.361 -20.271 1.00 84.44 98 HIS A N 1
ATOM 757 C CA . HIS A 1 98 ? 17.527 -9.757 -21.511 1.00 84.44 98 HIS A CA 1
ATOM 758 C C . HIS A 1 98 ? 18.308 -8.575 -22.122 1.00 84.44 98 HIS A C 1
ATOM 760 O O . HIS A 1 98 ? 17.705 -7.533 -22.397 1.00 84.44 98 HIS A O 1
ATOM 766 N N . PRO A 1 99 ? 19.622 -8.723 -22.389 1.00 78.50 99 PRO A N 1
ATOM 767 C CA . PRO A 1 99 ? 20.487 -7.614 -22.809 1.00 78.50 99 PRO A CA 1
ATOM 768 C C . PRO A 1 99 ? 20.162 -7.067 -24.207 1.00 78.50 99 PRO A C 1
ATOM 770 O O . PRO A 1 99 ? 20.538 -5.947 -24.532 1.00 78.50 99 PRO A O 1
ATOM 773 N N . HIS A 1 100 ? 19.455 -7.839 -25.035 1.00 72.94 100 HIS A N 1
ATOM 774 C CA . HIS A 1 100 ? 18.989 -7.414 -26.358 1.00 72.94 100 HIS A CA 1
ATOM 775 C C . HIS A 1 100 ? 17.506 -7.021 -26.387 1.00 72.94 100 HIS A C 1
ATOM 777 O O . HIS A 1 100 ? 16.928 -6.900 -27.463 1.00 72.94 100 HIS A O 1
ATOM 783 N N . SER A 1 101 ? 16.867 -6.846 -25.227 1.00 81.38 101 SER A N 1
ATOM 784 C CA . SER A 1 101 ? 15.535 -6.241 -25.186 1.00 81.38 101 SER A CA 1
ATOM 785 C C . SER A 1 101 ? 15.623 -4.765 -25.580 1.00 81.38 101 SER A C 1
ATOM 787 O O . SER A 1 101 ? 16.564 -4.066 -25.205 1.00 81.38 101 SER A O 1
ATOM 789 N N . GLU A 1 102 ? 14.640 -4.280 -26.336 1.00 76.31 102 GLU A N 1
ATOM 790 C CA . GLU A 1 102 ? 14.594 -2.879 -26.780 1.00 76.31 102 GLU A CA 1
ATOM 791 C C . GLU A 1 102 ? 14.569 -1.895 -25.595 1.00 76.31 102 GLU A C 1
ATOM 793 O O . GLU A 1 102 ? 15.113 -0.799 -25.684 1.00 76.31 102 GLU A O 1
ATOM 798 N N . GLU A 1 103 ? 14.018 -2.316 -24.453 1.00 77.12 103 GLU A N 1
ATOM 799 C CA . GLU A 1 103 ? 13.954 -1.545 -23.203 1.00 77.12 103 GLU A CA 1
ATOM 800 C C . GLU A 1 103 ? 15.326 -1.355 -22.530 1.00 77.12 103 GLU A C 1
ATOM 802 O O . GLU A 1 103 ? 15.525 -0.381 -21.808 1.00 77.12 103 GLU A O 1
ATOM 807 N N . ASN A 1 104 ? 16.258 -2.293 -22.739 1.00 71.25 104 ASN A N 1
ATOM 808 C CA . ASN A 1 104 ? 17.553 -2.370 -22.053 1.00 71.25 104 ASN A CA 1
ATOM 809 C C . ASN A 1 104 ? 18.740 -2.243 -23.026 1.00 71.25 104 ASN A C 1
ATOM 811 O O . ASN A 1 104 ? 19.881 -2.584 -22.704 1.00 71.25 104 ASN A O 1
ATOM 815 N N . ARG A 1 105 ? 18.491 -1.757 -24.248 1.00 72.38 105 ARG A N 1
ATOM 816 C CA . ARG A 1 105 ? 19.535 -1.511 -25.246 1.00 72.38 105 ARG A CA 1
ATOM 817 C C . ARG A 1 105 ? 20.355 -0.284 -24.829 1.00 72.38 105 ARG A C 1
ATOM 819 O O . ARG A 1 105 ? 20.165 0.815 -25.334 1.00 72.38 105 ARG A O 1
ATOM 826 N N . ILE A 1 106 ? 21.312 -0.486 -23.922 1.00 63.00 106 ILE A N 1
ATOM 827 C CA . ILE A 1 106 ? 22.196 0.573 -23.400 1.00 63.00 106 ILE A CA 1
ATOM 828 C C . ILE A 1 106 ? 23.158 1.131 -24.461 1.00 63.00 106 ILE A C 1
ATOM 830 O O . ILE A 1 106 ? 23.791 2.165 -24.272 1.00 63.00 106 ILE A O 1
ATOM 834 N N . VAL A 1 107 ? 23.256 0.439 -25.598 1.00 60.16 107 VAL A N 1
ATOM 835 C CA . VAL A 1 107 ? 24.101 0.803 -26.730 1.00 60.16 107 VAL A CA 1
ATOM 836 C C . VAL A 1 107 ? 23.228 1.005 -27.967 1.00 60.16 107 VAL A C 1
ATOM 838 O O . VAL A 1 107 ? 23.269 0.235 -28.925 1.00 60.16 107 VAL A O 1
ATOM 841 N N . SER A 1 108 ? 22.436 2.075 -27.981 1.00 61.84 108 SER A N 1
ATOM 842 C CA . SER A 1 108 ? 22.143 2.753 -29.243 1.00 61.84 108 SER A CA 1
ATOM 843 C C . SER A 1 108 ? 23.389 3.558 -29.611 1.00 61.84 108 SER A C 1
ATOM 845 O O . SER A 1 108 ? 23.429 4.770 -29.408 1.00 61.84 108 SER A O 1
ATOM 847 N N . LEU A 1 109 ? 24.457 2.884 -30.063 1.00 61.66 109 LEU A N 1
ATOM 848 C CA . LEU A 1 109 ? 25.575 3.587 -30.694 1.00 61.66 109 LEU A CA 1
ATOM 849 C C . LEU A 1 109 ? 24.943 4.434 -31.801 1.00 61.66 109 LEU A C 1
ATOM 851 O O . LEU A 1 109 ? 24.328 3.836 -32.691 1.00 61.66 109 LEU A O 1
ATOM 855 N N . PRO A 1 110 ? 25.020 5.780 -31.761 1.00 59.75 110 PRO A N 1
ATOM 856 C CA . PRO A 1 110 ? 24.689 6.552 -32.939 1.00 59.75 110 PRO A CA 1
ATOM 857 C C . PRO A 1 110 ? 25.612 6.003 -34.015 1.00 59.75 110 PRO A C 1
ATOM 859 O O . PRO A 1 110 ? 26.836 6.079 -33.890 1.00 59.75 110 PRO A O 1
ATOM 862 N N . ALA A 1 111 ? 25.026 5.317 -34.994 1.00 62.88 111 ALA A N 1
ATOM 863 C CA . ALA A 1 111 ? 25.755 4.815 -36.133 1.00 62.88 111 ALA A CA 1
ATOM 864 C C . ALA A 1 111 ? 26.276 6.060 -36.838 1.00 62.88 111 ALA A C 1
ATOM 866 O O . ALA A 1 111 ? 25.539 6.702 -37.577 1.00 62.88 111 ALA A O 1
ATOM 867 N N . ASN A 1 112 ? 27.495 6.471 -36.499 1.00 66.12 112 ASN A N 1
ATOM 868 C CA . ASN A 1 112 ? 28.149 7.579 -37.150 1.00 66.12 112 ASN A CA 1
ATOM 869 C C . ASN A 1 112 ? 28.680 7.015 -38.471 1.00 66.12 112 ASN A C 1
ATOM 871 O O . ASN A 1 112 ? 29.660 6.259 -38.437 1.00 66.12 112 ASN A O 1
ATOM 875 N N . PRO A 1 113 ? 28.007 7.282 -39.608 1.00 66.94 113 PRO A N 1
ATOM 876 C CA . PRO A 1 113 ? 28.370 6.663 -40.877 1.00 66.94 113 PRO A CA 1
ATOM 877 C C . PRO A 1 113 ? 29.805 7.025 -41.279 1.00 66.94 113 PRO A C 1
ATOM 879 O O . PRO A 1 113 ? 30.470 6.225 -41.932 1.00 66.94 113 PRO A O 1
ATOM 882 N N . ASP A 1 114 ? 30.311 8.1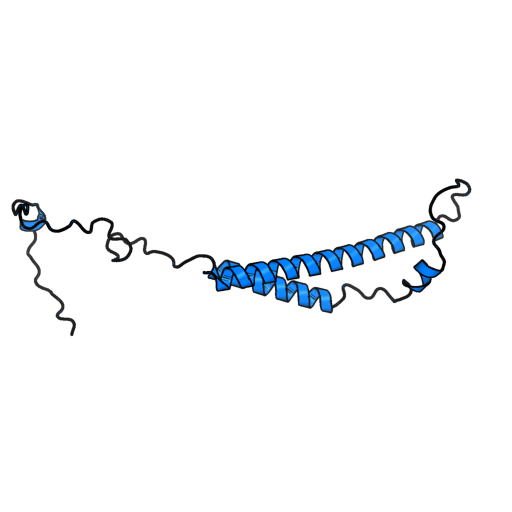66 -40.801 1.00 76.38 114 ASP A N 1
ATOM 883 C CA . AS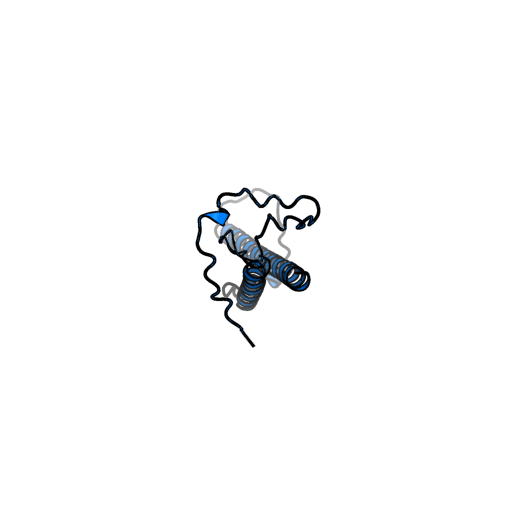P A 1 114 ? 31.638 8.690 -41.126 1.00 76.38 114 ASP A CA 1
ATOM 884 C C . ASP A 1 114 ? 32.786 7.898 -40.474 1.00 76.38 114 ASP A C 1
ATOM 886 O O . ASP A 1 114 ? 33.925 7.978 -40.928 1.0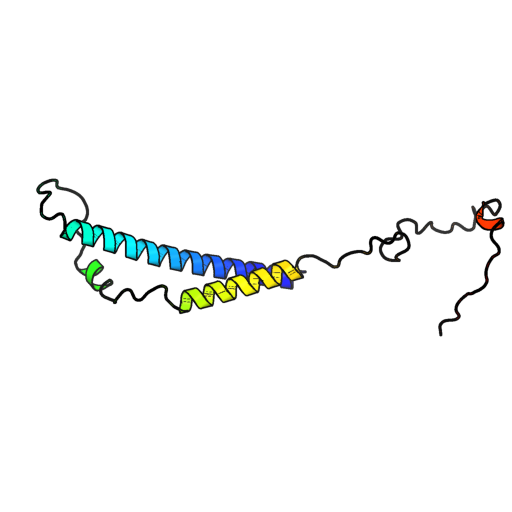0 76.38 114 ASP A O 1
ATOM 890 N N . PHE A 1 115 ? 32.508 7.098 -39.435 1.00 75.56 115 PHE A N 1
ATOM 891 C CA . PHE A 1 115 ? 33.521 6.316 -38.707 1.00 75.56 115 PHE A CA 1
ATOM 892 C C . PHE A 1 115 ? 33.233 4.808 -38.701 1.00 75.56 115 PHE A C 1
ATOM 894 O O . PHE A 1 115 ? 33.729 4.074 -37.842 1.00 75.56 115 PHE A O 1
ATOM 901 N N . MET A 1 116 ? 32.439 4.312 -39.654 1.00 74.12 116 MET A N 1
ATOM 902 C CA . MET A 1 116 ? 32.222 2.872 -39.793 1.00 74.12 116 MET A CA 1
ATOM 903 C C . MET A 1 116 ? 33.488 2.159 -40.285 1.00 74.12 116 MET A C 1
ATOM 905 O O . MET A 1 116 ? 33.981 2.400 -41.384 1.00 74.12 116 MET A O 1
ATOM 909 N N . ILE A 1 117 ? 33.995 1.218 -39.482 1.00 79.94 117 ILE A N 1
ATOM 910 C CA . ILE A 1 117 ? 35.136 0.364 -39.835 1.00 79.94 117 ILE A CA 1
ATOM 911 C C . ILE A 1 117 ? 34.629 -1.040 -40.193 1.00 79.94 117 ILE A C 1
ATOM 913 O O . ILE A 1 117 ? 34.100 -1.780 -39.361 1.00 79.94 117 ILE A O 1
ATOM 917 N N . PHE A 1 118 ? 34.842 -1.451 -41.444 1.00 80.44 118 PHE A N 1
ATOM 918 C CA . PHE A 1 118 ? 34.397 -2.755 -41.960 1.00 80.44 118 PHE A CA 1
ATOM 919 C C . PHE A 1 118 ? 35.348 -3.921 -41.640 1.00 80.44 118 PHE A C 1
ATOM 921 O O . PHE A 1 118 ? 35.060 -5.070 -41.972 1.00 80.44 118 PHE A O 1
ATOM 928 N N . ASN A 1 119 ? 36.476 -3.655 -40.975 1.00 85.44 119 ASN A N 1
ATOM 929 C CA . ASN A 1 119 ? 37.405 -4.684 -40.509 1.00 85.44 119 ASN A CA 1
A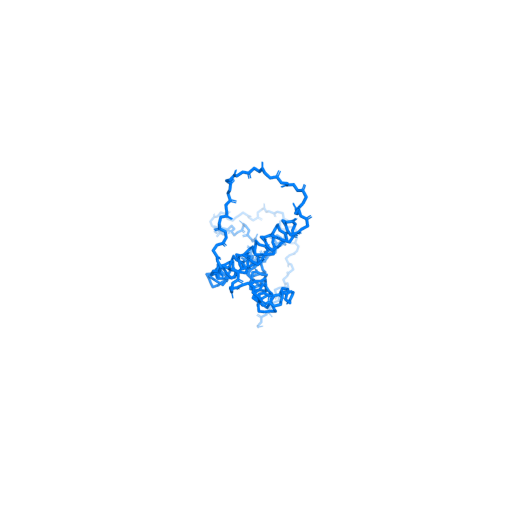TOM 930 C C . ASN A 1 119 ? 37.069 -5.137 -39.076 1.00 85.44 119 ASN A C 1
ATOM 932 O O . ASN A 1 119 ? 37.832 -4.899 -38.143 1.00 85.44 119 ASN A O 1
ATOM 936 N N . HIS A 1 120 ? 35.899 -5.747 -38.889 1.00 81.06 120 HIS A N 1
ATOM 937 C CA . HIS A 1 120 ? 35.463 -6.285 -37.598 1.00 81.06 120 HIS A CA 1
ATOM 938 C C . HIS A 1 120 ? 35.112 -7.776 -37.708 1.00 81.06 120 HIS A C 1
ATOM 940 O O . HIS A 1 120 ? 34.813 -8.289 -38.788 1.00 81.06 120 HIS A O 1
ATOM 946 N N . ARG A 1 121 ? 35.119 -8.482 -36.567 1.00 82.75 121 ARG A N 1
ATOM 947 C CA . ARG A 1 121 ? 34.906 -9.943 -36.468 1.00 82.75 121 ARG A CA 1
ATOM 948 C C . ARG A 1 121 ? 33.577 -10.423 -37.079 1.00 82.75 121 ARG A C 1
ATOM 950 O O . ARG A 1 121 ? 33.484 -11.573 -37.493 1.00 82.75 121 ARG A O 1
ATOM 957 N N . GLY A 1 122 ? 32.589 -9.531 -37.184 1.00 78.25 122 GLY A N 1
ATOM 958 C CA . GLY A 1 122 ? 31.303 -9.747 -37.861 1.00 78.25 122 GLY A CA 1
ATOM 959 C C . GLY A 1 122 ? 31.427 -10.180 -39.325 1.00 78.25 122 GLY A C 1
ATOM 960 O O . GLY A 1 122 ? 30.610 -10.962 -39.789 1.00 78.25 122 GLY A O 1
ATOM 961 N N . LYS A 1 123 ? 32.497 -9.773 -40.022 1.00 78.44 123 LYS A N 1
ATOM 962 C CA . LYS A 1 123 ? 32.769 -10.140 -41.424 1.00 78.44 123 LYS A CA 1
ATOM 963 C C . LYS A 1 123 ? 32.942 -11.650 -41.653 1.00 78.44 123 LYS A C 1
ATOM 965 O O . LYS A 1 123 ? 32.791 -12.116 -42.776 1.00 78.44 123 LYS A O 1
ATOM 970 N N . VAL A 1 124 ? 33.306 -12.402 -40.612 1.00 81.56 124 VAL A N 1
ATOM 971 C CA . VAL A 1 124 ? 33.555 -13.854 -40.692 1.00 81.56 124 VAL A CA 1
ATOM 972 C C . VAL A 1 124 ? 32.256 -14.656 -40.604 1.00 81.56 124 VAL A C 1
ATOM 974 O O . VAL A 1 124 ? 32.211 -15.804 -41.040 1.00 81.56 124 VAL A O 1
ATOM 977 N N . PHE A 1 125 ? 31.194 -14.068 -40.054 1.00 76.50 125 PHE A N 1
ATOM 978 C CA . PHE A 1 125 ? 29.906 -14.736 -39.960 1.00 76.50 125 PHE A CA 1
ATOM 979 C C . PHE A 1 125 ? 29.148 -14.555 -41.281 1.00 76.50 125 PHE A C 1
ATOM 981 O O . PHE A 1 125 ? 29.079 -13.428 -41.782 1.00 76.50 125 PHE A O 1
ATOM 988 N N . PRO A 1 126 ? 28.598 -15.630 -41.876 1.00 72.94 126 PRO A N 1
ATOM 989 C CA . PRO A 1 126 ? 27.735 -15.488 -43.037 1.00 72.94 126 PRO A CA 1
ATOM 990 C C . PRO A 1 126 ? 26.550 -14.604 -42.642 1.00 72.94 126 PRO A C 1
ATOM 992 O O . PRO A 1 126 ? 25.903 -14.838 -41.621 1.00 72.94 126 PRO A O 1
ATOM 995 N N . VAL A 1 127 ? 26.294 -13.557 -43.425 1.00 66.62 127 VAL A N 1
ATOM 996 C CA . VAL A 1 127 ? 25.100 -12.730 -43.246 1.00 66.62 127 VAL A CA 1
ATOM 997 C C . VAL A 1 127 ? 23.917 -13.582 -43.681 1.00 66.62 127 VAL A C 1
ATOM 999 O O . VAL A 1 127 ? 23.618 -13.688 -44.868 1.00 66.62 127 VAL A O 1
ATOM 1002 N N . GLU A 1 128 ? 23.277 -14.244 -42.723 1.00 60.59 128 GLU A N 1
ATOM 1003 C CA . GLU A 1 128 ? 22.024 -14.939 -42.966 1.00 60.59 128 GLU A CA 1
ATOM 1004 C C . GLU A 1 128 ? 20.947 -13.877 -43.174 1.00 60.59 128 GLU A C 1
ATOM 1006 O O . GLU A 1 128 ? 20.497 -13.198 -42.251 1.00 60.59 128 GLU A O 1
ATOM 101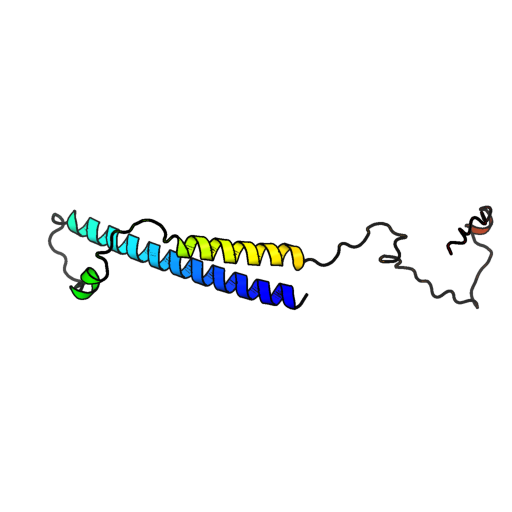1 N N . MET A 1 129 ? 20.602 -13.674 -44.443 1.00 56.25 129 MET A N 1
ATOM 1012 C CA . MET A 1 129 ? 19.555 -12.768 -44.889 1.00 56.25 129 MET A CA 1
ATOM 1013 C C . MET A 1 129 ? 18.171 -13.363 -44.603 1.00 56.25 129 MET A C 1
ATOM 1015 O O . MET A 1 129 ? 17.344 -13.431 -45.503 1.00 56.25 129 MET A O 1
ATOM 1019 N N . ASP A 1 130 ? 17.892 -13.786 -43.371 1.00 47.81 130 ASP A N 1
ATOM 1020 C CA . ASP A 1 130 ? 16.513 -14.031 -42.943 1.00 47.81 130 ASP A CA 1
ATOM 1021 C C . ASP A 1 130 ? 15.984 -12.773 -42.248 1.00 47.81 130 ASP A C 1
ATOM 1023 O O . ASP A 1 130 ? 15.615 -12.734 -41.071 1.00 47.81 130 ASP A O 1
ATOM 1027 N N . LEU A 1 131 ? 15.991 -11.677 -43.014 1.00 51.12 131 LEU A N 1
ATOM 1028 C CA . LEU A 1 131 ? 15.087 -10.572 -42.751 1.00 51.12 131 LEU A CA 1
ATOM 1029 C C . LEU A 1 131 ? 13.685 -11.127 -42.979 1.00 51.12 131 LEU A C 1
ATOM 1031 O O . LEU A 1 131 ? 13.163 -11.093 -44.092 1.00 51.12 131 LEU A O 1
ATOM 1035 N N . LYS A 1 132 ? 13.083 -11.627 -41.896 1.00 44.53 132 LYS A N 1
ATOM 1036 C CA . LYS A 1 132 ? 11.637 -11.759 -41.753 1.00 44.53 132 LYS A CA 1
ATOM 1037 C C . LYS A 1 132 ? 11.005 -10.430 -42.169 1.00 44.53 132 LYS A C 1
ATOM 1039 O O . LYS A 1 132 ? 10.876 -9.507 -41.367 1.00 44.53 132 LYS A O 1
ATOM 1044 N N . LEU A 1 133 ? 10.621 -10.357 -43.439 1.00 45.47 133 LEU A N 1
ATOM 1045 C CA . LEU A 1 133 ? 9.623 -9.457 -43.991 1.00 45.47 133 LEU A CA 1
ATOM 1046 C C . LEU A 1 133 ? 8.347 -9.684 -43.179 1.00 45.47 133 LEU A C 1
ATOM 1048 O O . LEU A 1 133 ? 7.551 -10.574 -43.468 1.00 45.47 133 LEU A O 1
ATOM 1052 N N . ARG A 1 134 ? 8.196 -8.933 -42.089 1.00 37.19 134 ARG A N 1
ATOM 1053 C CA . ARG A 1 134 ? 6.945 -8.855 -41.346 1.00 37.19 134 ARG A CA 1
ATOM 1054 C C . ARG A 1 134 ? 6.201 -7.631 -41.876 1.00 37.19 134 ARG A C 1
ATOM 1056 O O . ARG A 1 134 ? 6.52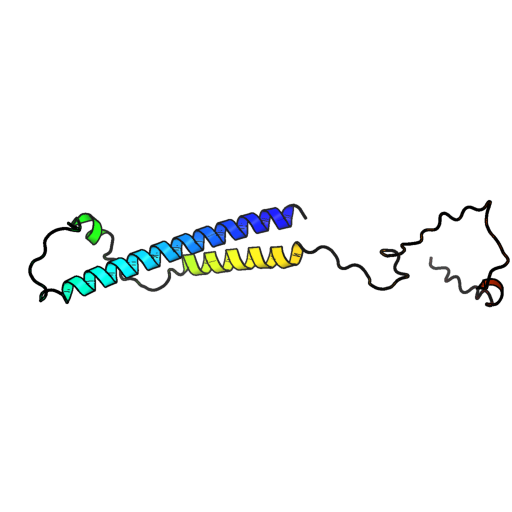1 -6.508 -41.491 1.00 37.19 134 ARG A O 1
ATOM 1063 N N . GLN A 1 135 ? 5.298 -7.885 -42.825 1.00 34.56 135 GLN A N 1
ATOM 1064 C CA . GLN A 1 135 ? 4.099 -7.064 -43.024 1.00 34.56 135 GLN A CA 1
ATOM 1065 C C . GLN A 1 135 ? 3.242 -7.082 -41.756 1.00 34.56 135 GLN A C 1
ATOM 1067 O O . GLN A 1 135 ? 3.282 -8.109 -41.034 1.00 34.56 135 GLN A O 1
#

Sequence (135 aa):
MGLALTVGFLGLLILFHAAYSTIQCILKLIIKLVLLFECWGSWISNLGLIFVADRGVLKITEEEFSGLPIEVVIELFLGLLLCFWTALTAPGKFLSIHPHSEENRIVSLPANPDFMIFNHRGKVFPVEMDLKLRQ

Foldseek 3Di:
DVVLVVLLVVLVVLLVVLVVLVVVLVVLVVVVVVVVVVVVVPVPDDDDDDDPPDPVNVVVNPPDSDPDPVVSVVSNVSSVVSNVVSVVVVDDDDDDPDCPPPRNVPDPPVPPVVPDDPPDPVVPDPPPPPPPPDD

Organism: Glycine soja (NCBI:txid3848)

pLDDT: mean 71.67, std 17.38, range [34.56, 95.69]